Protein AF-A0A7L0ST96-F1 (afdb_monomer)

Foldseek 3Di:
DPDDDVVQPLFFDQCLKDDQWDQVVDPQWDWDWDDPPFKIKIWTGQIARPVCRPLGGWIWMWMQGPQGKIKIWGADDSDQLVPGDPPVHHIFHWGWDKDWDWDDDPVDPPDIDIDIDTDDTDGDDSRPDDHGDMDMDDDQDDLVVDQAQPCSQPPPRPDGGDADPVVSD

Structure (mmCIF, N/CA/C/O backbone):
data_AF-A0A7L0ST96-F1
#
_entry.id   AF-A0A7L0ST96-F1
#
loop_
_atom_site.group_PDB
_atom_site.id
_atom_site.type_symbol
_atom_site.label_atom_id
_atom_site.label_alt_id
_atom_site.label_comp_id
_atom_site.label_asym_id
_atom_site.label_entity_id
_atom_site.label_seq_id
_atom_site.pdbx_PDB_ins_code
_atom_site.Cartn_x
_atom_site.Cartn_y
_atom_site.Cartn_z
_atom_site.occupancy
_atom_site.B_iso_or_equiv
_atom_site.auth_seq_id
_atom_site.auth_comp_id
_atom_site.auth_asym_id
_atom_site.auth_atom_id
_atom_site.pdbx_PDB_model_num
ATOM 1 N N . GLY A 1 1 ? -17.188 -11.252 -2.435 1.00 40.69 1 GLY A N 1
ATOM 2 C CA . GLY A 1 1 ? -17.402 -9.914 -3.008 1.00 40.69 1 GLY A CA 1
ATOM 3 C C . GLY A 1 1 ? -17.473 -10.043 -4.508 1.00 40.69 1 GLY A C 1
ATOM 4 O O . GLY A 1 1 ? -16.440 -10.017 -5.156 1.00 40.69 1 GLY A O 1
ATOM 5 N N . GLU A 1 2 ? -18.665 -10.265 -5.051 1.00 43.16 2 GLU A N 1
ATOM 6 C CA . GLU A 1 2 ? -18.880 -10.297 -6.499 1.00 43.16 2 GLU A CA 1
ATOM 7 C C . GLU A 1 2 ? -19.220 -8.888 -6.971 1.00 43.16 2 GLU A C 1
ATOM 9 O O . GLU A 1 2 ? -20.286 -8.375 -6.649 1.00 43.16 2 GLU A O 1
ATOM 14 N N . VAL A 1 3 ? -18.269 -8.264 -7.667 1.00 43.84 3 VAL A N 1
ATOM 15 C CA . VAL A 1 3 ? -18.403 -7.340 -8.812 1.00 43.84 3 VAL A CA 1
ATOM 16 C C . VAL A 1 3 ? -17.123 -6.500 -8.837 1.00 43.84 3 VAL A C 1
ATOM 18 O O . VAL A 1 3 ? -17.015 -5.458 -8.193 1.00 43.84 3 VAL A O 1
ATOM 21 N N . VAL A 1 4 ? -16.132 -6.961 -9.602 1.00 51.91 4 VAL A N 1
ATOM 22 C CA . VAL A 1 4 ? -14.915 -6.196 -9.897 1.00 51.91 4 VAL A CA 1
ATOM 23 C C . VAL A 1 4 ? -15.238 -5.271 -11.069 1.00 51.91 4 VAL A C 1
ATOM 25 O O . VAL A 1 4 ? -15.233 -5.686 -12.224 1.00 51.91 4 VAL A O 1
ATOM 28 N N . HIS A 1 5 ? -15.602 -4.020 -10.788 1.00 57.62 5 HIS A N 1
ATOM 29 C CA . HIS A 1 5 ? -15.757 -3.011 -11.836 1.00 57.62 5 HIS A CA 1
ATOM 30 C C . HIS A 1 5 ? -14.441 -2.248 -12.001 1.00 57.62 5 HIS A C 1
ATOM 32 O O . HIS A 1 5 ? -13.919 -1.715 -11.026 1.00 57.62 5 HIS A O 1
ATOM 38 N N . ARG A 1 6 ? -13.940 -2.132 -13.236 1.00 54.50 6 ARG A N 1
ATOM 39 C CA . ARG A 1 6 ? -12.636 -1.517 -13.557 1.00 54.50 6 ARG A CA 1
ATOM 40 C C . ARG A 1 6 ? -12.474 -0.085 -13.026 1.00 54.50 6 ARG A C 1
ATOM 42 O O . ARG A 1 6 ? -11.377 0.319 -12.662 1.00 54.50 6 ARG A O 1
ATOM 49 N N . MET A 1 7 ? -13.570 0.678 -12.950 1.00 56.66 7 MET A N 1
ATOM 50 C CA . MET A 1 7 ? -13.545 2.018 -12.340 1.00 56.66 7 MET A CA 1
ATOM 51 C C . MET A 1 7 ? -13.508 1.985 -10.809 1.00 56.66 7 MET A C 1
ATOM 53 O O . MET A 1 7 ? -12.926 2.882 -10.218 1.00 56.66 7 MET A O 1
ATOM 57 N N . LEU A 1 8 ? -14.089 0.965 -10.164 1.00 55.88 8 LEU A N 1
ATOM 58 C CA . LEU A 1 8 ? -14.075 0.861 -8.703 1.00 55.88 8 LEU A CA 1
ATOM 59 C C . LEU A 1 8 ? -12.680 0.484 -8.200 1.00 55.88 8 LEU A C 1
ATOM 61 O O . LEU A 1 8 ? -12.202 1.077 -7.246 1.00 55.88 8 LEU A O 1
ATOM 65 N N . THR A 1 9 ? -11.983 -0.418 -8.893 1.00 62.12 9 THR A N 1
ATOM 66 C CA . THR A 1 9 ? -10.584 -0.768 -8.583 1.00 62.12 9 THR A CA 1
ATOM 67 C C . THR A 1 9 ? -9.609 0.393 -8.805 1.00 62.12 9 THR A C 1
ATOM 69 O O . THR A 1 9 ? -8.508 0.384 -8.266 1.00 62.12 9 THR A O 1
ATOM 72 N N . ALA A 1 10 ? -10.001 1.412 -9.581 1.00 67.31 10 ALA A N 1
ATOM 73 C CA . ALA A 1 10 ? -9.224 2.642 -9.747 1.00 67.31 10 ALA A CA 1
ATOM 74 C C . ALA A 1 10 ? -9.423 3.646 -8.590 1.00 67.31 10 ALA A C 1
ATOM 76 O O . ALA A 1 10 ? -8.605 4.561 -8.427 1.00 67.31 10 ALA A O 1
ATOM 77 N N . THR A 1 11 ? -10.491 3.488 -7.798 1.00 77.69 11 THR A N 1
ATOM 78 C CA . THR A 1 11 ? -10.884 4.384 -6.693 1.00 77.69 11 THR A CA 1
ATOM 79 C C . THR A 1 11 ? -10.832 3.729 -5.312 1.00 77.69 11 THR A C 1
ATOM 81 O O . THR A 1 11 ? -10.729 4.440 -4.325 1.00 77.69 11 THR A O 1
ATOM 84 N N . GLN A 1 12 ? -10.886 2.401 -5.220 1.00 88.38 12 GLN A N 1
ATOM 85 C CA . GLN A 1 12 ? -10.752 1.632 -3.984 1.00 88.38 12 GLN A CA 1
ATOM 86 C C . GLN A 1 12 ? -9.542 0.706 -4.118 1.00 88.38 12 GLN A C 1
ATOM 88 O O . GLN A 1 12 ? -9.547 -0.200 -4.955 1.00 88.38 12 GLN A O 1
ATOM 93 N N . TYR A 1 13 ? -8.488 0.962 -3.344 1.00 91.75 13 TYR A N 1
ATOM 94 C CA . TYR A 1 13 ? -7.225 0.239 -3.477 1.00 91.75 13 TYR A CA 1
ATOM 95 C C . TYR A 1 13 ? -6.354 0.295 -2.219 1.00 91.75 13 TYR A C 1
ATOM 97 O O . TYR A 1 13 ? -6.350 1.269 -1.468 1.00 91.75 13 TYR A O 1
ATOM 105 N N . ILE A 1 14 ? -5.527 -0.742 -2.077 1.00 95.44 14 ILE A N 1
ATOM 106 C CA . ILE A 1 14 ? -4.281 -0.734 -1.310 1.00 95.44 14 ILE A CA 1
ATOM 107 C C . ILE A 1 14 ? -3.170 -0.900 -2.346 1.00 95.44 14 ILE A C 1
ATOM 109 O O . ILE A 1 14 ? -3.010 -1.979 -2.913 1.00 95.44 14 ILE A O 1
ATOM 113 N N . ALA A 1 15 ? -2.464 0.182 -2.663 1.00 95.81 15 ALA A N 1
ATOM 114 C CA . ALA A 1 15 ? -1.550 0.238 -3.796 1.00 95.81 15 ALA A CA 1
ATOM 115 C C . ALA A 1 15 ? -0.123 0.555 -3.328 1.00 95.81 15 ALA A C 1
ATOM 117 O O . ALA A 1 15 ? 0.198 1.736 -3.166 1.00 95.81 15 ALA A O 1
ATOM 118 N N . PRO A 1 16 ? 0.750 -0.459 -3.154 1.00 97.31 16 PRO A N 1
ATOM 119 C CA . PRO A 1 16 ? 2.177 -0.212 -2.948 1.00 97.31 16 PRO A CA 1
ATOM 120 C C . PRO A 1 16 ? 2.790 0.487 -4.164 1.00 97.31 16 PRO A C 1
ATOM 122 O O . PRO A 1 16 ? 3.577 1.405 -4.014 1.00 97.31 16 PRO A O 1
ATOM 125 N N . LEU A 1 17 ? 2.389 0.113 -5.378 1.00 97.56 17 LEU A N 1
ATOM 126 C CA . LEU A 1 17 ? 2.682 0.864 -6.592 1.00 97.56 17 LEU A CA 1
ATOM 127 C C . LEU A 1 17 ? 1.670 0.470 -7.669 1.00 97.56 17 LEU A C 1
ATOM 129 O O . LEU A 1 17 ? 1.718 -0.628 -8.216 1.00 97.56 17 LEU A O 1
ATOM 133 N N . MET A 1 18 ? 0.721 1.355 -7.954 1.00 95.88 18 MET A N 1
ATOM 134 C CA . MET A 1 18 ? -0.220 1.200 -9.059 1.00 95.88 18 MET A CA 1
ATOM 135 C C . MET A 1 18 ? 0.359 1.897 -10.284 1.00 95.88 18 MET A C 1
ATOM 137 O O . MET A 1 18 ? 0.633 3.090 -10.231 1.00 95.88 18 MET A O 1
ATOM 141 N N . ALA A 1 19 ? 0.519 1.151 -11.370 1.00 95.19 19 ALA A N 1
ATOM 142 C CA . ALA A 1 19 ? 0.877 1.623 -12.704 1.00 95.19 19 ALA A CA 1
ATOM 143 C C . ALA A 1 19 ? 0.363 0.593 -13.728 1.00 95.19 19 ALA A C 1
ATOM 145 O O . ALA A 1 19 ? -0.275 -0.393 -13.348 1.00 95.19 19 ALA A O 1
ATOM 146 N N . ASN A 1 20 ? 0.649 0.783 -15.014 1.00 93.94 20 ASN A N 1
ATOM 147 C CA . ASN A 1 20 ? 0.329 -0.171 -16.084 1.00 93.94 20 ASN A CA 1
ATOM 148 C C . ASN A 1 20 ? 1.261 -1.401 -16.087 1.00 93.94 20 ASN A C 1
ATOM 150 O O . ASN A 1 20 ? 1.831 -1.750 -17.119 1.00 93.94 20 ASN A O 1
ATOM 154 N N . PHE A 1 21 ? 1.449 -2.053 -14.939 1.00 95.19 21 PHE A N 1
ATOM 155 C CA . PHE A 1 21 ? 2.195 -3.306 -14.881 1.00 95.19 21 PHE A CA 1
ATOM 156 C C . PHE A 1 21 ? 1.426 -4.430 -15.568 1.00 95.19 21 PHE A C 1
ATOM 158 O O . PHE A 1 21 ? 0.235 -4.615 -15.318 1.00 95.19 21 PHE A O 1
ATOM 165 N N . ASP A 1 22 ? 2.132 -5.217 -16.372 1.00 93.00 22 ASP A N 1
ATOM 166 C CA . ASP A 1 22 ? 1.581 -6.385 -17.046 1.00 93.00 22 ASP A CA 1
ATOM 167 C C . ASP A 1 22 ? 2.468 -7.609 -16.764 1.00 93.00 22 ASP A C 1
ATOM 169 O O . ASP A 1 22 ? 3.522 -7.777 -17.372 1.00 93.00 22 ASP A O 1
ATOM 173 N N . PRO A 1 23 ? 2.080 -8.496 -15.832 1.00 92.06 23 PRO A N 1
ATOM 174 C CA . PRO A 1 23 ? 2.845 -9.709 -15.558 1.00 92.06 23 PRO A CA 1
ATOM 175 C C . PRO A 1 23 ? 2.909 -10.685 -16.744 1.00 92.06 23 PRO A C 1
ATOM 177 O O . PRO A 1 23 ? 3.686 -11.630 -16.698 1.00 92.06 23 PRO A O 1
ATOM 180 N N . SER A 1 24 ? 2.099 -10.507 -17.795 1.00 93.06 24 SER A N 1
ATOM 181 C CA . SER A 1 24 ? 2.1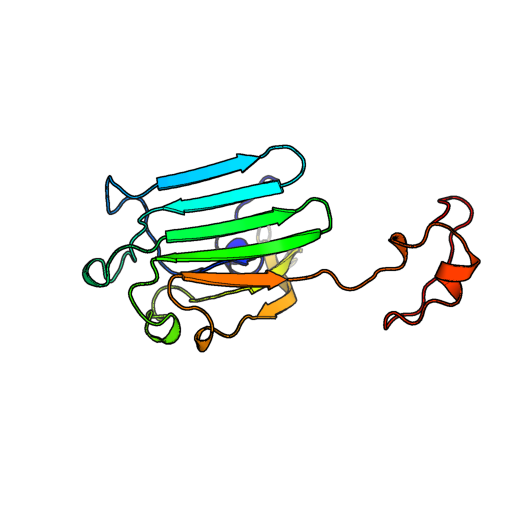03 -11.405 -18.954 1.00 93.06 24 SER A CA 1
ATOM 182 C C . SER A 1 24 ? 3.240 -11.124 -19.942 1.00 93.06 24 SER A C 1
ATOM 184 O O . SER A 1 24 ? 3.585 -12.007 -20.731 1.00 93.06 24 SER A O 1
ATOM 186 N N . VAL A 1 25 ? 3.867 -9.939 -19.884 1.00 90.38 25 VAL A N 1
ATOM 187 C CA . VAL A 1 25 ? 4.923 -9.556 -20.840 1.00 90.38 25 VAL A CA 1
ATOM 188 C C . VAL A 1 25 ? 6.271 -10.238 -20.585 1.00 90.38 25 VAL A C 1
ATOM 190 O O . VAL A 1 25 ? 7.117 -10.263 -21.476 1.00 90.38 25 VAL A O 1
ATOM 193 N N . SER A 1 26 ? 6.486 -10.824 -19.404 1.00 91.75 26 SER A N 1
ATOM 194 C CA . SER A 1 26 ? 7.704 -11.572 -19.075 1.00 91.75 26 SER A CA 1
ATOM 195 C C . SER A 1 26 ? 7.368 -12.863 -18.338 1.00 91.75 26 SER A C 1
ATOM 197 O O . SER A 1 26 ? 6.615 -12.870 -17.372 1.00 91.75 26 SER A O 1
ATOM 199 N N . ARG A 1 27 ? 7.990 -13.975 -18.750 1.00 91.75 27 ARG A N 1
ATOM 200 C CA . ARG A 1 27 ? 7.827 -15.279 -18.076 1.00 91.75 27 ARG A CA 1
ATOM 201 C C . ARG A 1 27 ? 8.420 -15.309 -16.666 1.00 91.75 27 ARG A C 1
ATOM 203 O O . ARG A 1 27 ? 8.095 -16.210 -15.900 1.00 91.75 27 ARG A O 1
ATOM 210 N N . ASN A 1 28 ? 9.290 -14.354 -16.347 1.00 94.06 28 ASN A N 1
ATOM 211 C CA . ASN A 1 28 ? 9.898 -14.231 -15.025 1.00 94.06 28 ASN A CA 1
ATOM 212 C C . ASN A 1 28 ? 9.021 -13.416 -14.066 1.00 94.06 28 ASN A C 1
ATOM 214 O O . ASN A 1 28 ? 9.249 -13.459 -12.859 1.00 94.06 28 ASN A O 1
ATOM 218 N N . SER A 1 29 ? 8.018 -12.697 -14.582 1.00 97.12 29 SER A N 1
ATOM 219 C CA . SER A 1 29 ? 7.081 -11.945 -13.760 1.00 97.12 29 SER A CA 1
ATOM 220 C C . SER A 1 29 ? 6.157 -12.892 -13.003 1.00 97.12 29 SER A C 1
ATOM 222 O O . SER A 1 29 ? 5.504 -13.755 -13.589 1.00 97.12 29 SER A O 1
ATOM 224 N N . THR A 1 30 ? 6.052 -12.713 -11.689 1.00 97.12 30 THR A N 1
ATOM 225 C CA . THR A 1 30 ? 5.098 -13.467 -10.871 1.00 97.12 30 THR A CA 1
ATOM 226 C C . THR A 1 30 ? 4.399 -12.562 -9.869 1.00 97.12 30 THR A C 1
ATOM 228 O O . THR A 1 30 ? 4.980 -11.609 -9.360 1.00 97.12 30 THR A O 1
ATOM 231 N N . VAL A 1 31 ? 3.140 -12.871 -9.564 1.00 97.06 31 VAL A N 1
ATOM 232 C CA . VAL A 1 31 ? 2.417 -12.275 -8.435 1.00 97.06 31 VAL A CA 1
ATOM 233 C C . VAL A 1 31 ? 2.096 -13.402 -7.473 1.00 97.06 31 VAL A C 1
ATOM 235 O O . VAL A 1 31 ? 1.481 -14.395 -7.862 1.00 97.06 31 VAL A O 1
ATOM 238 N N . ARG A 1 32 ? 2.567 -13.287 -6.234 1.00 96.81 32 ARG A N 1
ATOM 239 C CA . ARG A 1 32 ? 2.416 -14.328 -5.211 1.00 96.81 32 ARG A CA 1
ATOM 240 C C . ARG A 1 32 ? 1.870 -13.705 -3.943 1.00 96.81 32 ARG A C 1
ATOM 242 O O . ARG A 1 32 ? 2.131 -12.537 -3.665 1.00 96.81 32 ARG A O 1
ATOM 249 N N . TYR A 1 33 ? 1.141 -14.494 -3.169 1.00 97.69 33 TYR A N 1
ATOM 250 C CA . TYR A 1 33 ? 0.698 -14.090 -1.847 1.00 97.69 33 TYR A CA 1
ATOM 251 C C . TYR A 1 33 ? 1.030 -15.168 -0.822 1.00 97.69 33 TYR A C 1
ATOM 253 O O . TYR A 1 33 ? 1.175 -16.345 -1.158 1.00 97.69 33 TYR A O 1
ATOM 261 N N . PHE A 1 34 ? 1.158 -14.746 0.426 1.00 97.75 34 PHE A N 1
ATOM 262 C CA . PHE A 1 34 ? 1.362 -15.613 1.571 1.00 97.75 34 PHE A CA 1
ATOM 263 C C . PHE A 1 34 ? 0.575 -15.063 2.755 1.00 97.75 34 PHE A C 1
ATOM 265 O O . PHE A 1 34 ? 0.604 -13.862 3.011 1.00 97.75 34 PHE A O 1
ATOM 272 N N . ASP A 1 35 ? -0.119 -15.943 3.465 1.00 97.75 35 ASP A N 1
ATOM 273 C CA . ASP A 1 35 ? -0.878 -15.613 4.666 1.00 97.75 35 ASP A CA 1
ATOM 274 C C . ASP A 1 35 ? -0.517 -16.619 5.761 1.00 97.75 35 ASP A C 1
ATOM 276 O O . ASP A 1 35 ? -0.557 -17.831 5.538 1.00 97.75 35 ASP A O 1
ATOM 280 N N . ASN A 1 36 ? -0.136 -16.113 6.931 1.00 96.56 36 ASN A N 1
ATOM 281 C CA . ASN A 1 36 ? 0.168 -16.914 8.118 1.00 96.56 36 ASN A CA 1
ATOM 282 C C . ASN A 1 36 ? -0.768 -16.612 9.304 1.00 96.56 36 ASN A C 1
ATOM 284 O O . ASN A 1 36 ? -0.477 -17.015 10.430 1.00 96.56 36 ASN A O 1
ATOM 288 N N . GLY A 1 37 ? -1.859 -15.875 9.076 1.00 96.25 37 GLY A N 1
ATOM 289 C CA . GLY A 1 37 ? -2.829 -15.458 10.089 1.00 96.25 37 GLY A CA 1
ATOM 290 C C . GLY A 1 37 ? -2.426 -14.223 10.904 1.00 96.25 37 GLY A C 1
ATOM 291 O O . GLY A 1 37 ? -3.289 -13.606 11.529 1.00 96.25 37 GLY A O 1
ATOM 292 N N . THR A 1 38 ? -1.150 -13.823 10.899 1.00 97.62 38 THR A N 1
ATOM 293 C CA . THR A 1 38 ? -0.690 -12.562 11.513 1.00 97.62 38 THR A CA 1
ATOM 294 C C . THR A 1 38 ? -0.344 -11.499 10.479 1.00 97.62 38 THR A C 1
ATOM 296 O O . THR A 1 38 ? -0.442 -10.308 10.775 1.00 97.62 38 THR A O 1
ATOM 299 N N . ALA A 1 39 ? 0.015 -11.914 9.266 1.00 97.81 39 ALA A N 1
ATOM 300 C CA . ALA A 1 39 ? 0.289 -11.043 8.143 1.00 97.81 39 ALA A CA 1
ATOM 301 C C . ALA A 1 39 ? -0.165 -11.675 6.821 1.00 97.81 39 ALA A C 1
ATOM 303 O O . ALA A 1 39 ? 0.160 -12.826 6.526 1.00 97.81 39 ALA A O 1
ATOM 304 N N . LEU A 1 40 ? -0.836 -10.870 5.998 1.00 98.38 40 LEU A N 1
ATOM 305 C CA . LEU A 1 40 ? -1.069 -11.149 4.585 1.00 98.38 40 LEU A CA 1
ATOM 306 C C . LEU A 1 40 ? -0.049 -10.364 3.761 1.00 98.38 40 LEU A C 1
ATOM 308 O O . LEU A 1 40 ? -0.042 -9.136 3.792 1.00 98.38 40 LEU A O 1
ATOM 312 N N . VAL A 1 41 ? 0.785 -11.064 3.000 1.00 98.31 41 VAL A N 1
ATOM 313 C CA . VAL A 1 41 ? 1.796 -10.484 2.111 1.00 98.31 41 VAL A CA 1
ATOM 314 C C . VAL A 1 41 ? 1.406 -10.757 0.668 1.00 98.31 41 VAL A C 1
ATOM 316 O O . VAL A 1 41 ? 1.111 -11.895 0.314 1.00 98.31 41 VAL A O 1
ATOM 319 N N . VAL A 1 42 ? 1.451 -9.735 -0.181 1.00 98.50 42 VAL A N 1
ATOM 320 C CA . VAL A 1 42 ? 1.333 -9.853 -1.639 1.00 98.50 42 VAL A CA 1
ATOM 321 C C . VAL A 1 42 ? 2.578 -9.241 -2.266 1.00 98.50 42 VAL A C 1
ATOM 323 O O . VAL A 1 42 ? 2.890 -8.083 -1.999 1.00 98.50 42 VAL A O 1
ATOM 326 N N . GLN A 1 43 ? 3.284 -10.007 -3.096 1.00 98.44 43 GLN A N 1
ATOM 327 C CA . GLN A 1 43 ? 4.490 -9.574 -3.798 1.00 98.44 43 GLN A CA 1
ATOM 328 C C . GLN A 1 43 ? 4.273 -9.616 -5.309 1.00 98.44 43 GLN A C 1
ATOM 330 O O . GLN A 1 43 ? 3.856 -10.636 -5.864 1.00 98.44 43 GLN A O 1
ATOM 335 N N . TRP A 1 44 ? 4.629 -8.515 -5.963 1.00 98.44 44 TRP A N 1
ATOM 336 C CA . TRP A 1 44 ? 4.842 -8.426 -7.400 1.00 98.44 44 TRP A CA 1
ATOM 337 C C . TRP A 1 44 ? 6.339 -8.581 -7.629 1.00 98.44 44 TRP A C 1
ATOM 339 O O . TRP A 1 44 ? 7.129 -7.771 -7.150 1.00 98.44 44 TRP A O 1
ATOM 349 N N . ASP A 1 45 ? 6.725 -9.660 -8.293 1.00 98.06 45 ASP A N 1
ATOM 350 C CA . ASP A 1 45 ? 8.110 -10.069 -8.490 1.00 98.06 45 ASP A CA 1
ATOM 351 C C . ASP A 1 45 ? 8.463 -9.972 -9.969 1.00 98.06 45 ASP A C 1
ATOM 353 O O . ASP A 1 45 ? 7.797 -10.589 -10.803 1.00 98.06 45 ASP A O 1
ATOM 357 N N . HIS A 1 46 ? 9.487 -9.181 -10.280 1.00 97.44 46 HIS A N 1
ATOM 358 C CA . HIS A 1 46 ? 9.965 -8.917 -11.635 1.00 97.44 46 HIS A CA 1
ATOM 359 C C . HIS A 1 46 ? 8.863 -8.506 -12.632 1.00 97.44 46 HIS A C 1
ATOM 361 O O . HIS A 1 46 ? 8.854 -8.970 -13.773 1.00 97.44 46 HIS A O 1
ATOM 367 N N . VAL A 1 47 ? 7.900 -7.670 -12.227 1.00 97.56 47 VAL A N 1
ATOM 368 C CA . VAL A 1 47 ? 6.834 -7.181 -13.125 1.00 97.56 47 VAL A CA 1
ATOM 369 C C . VAL A 1 47 ? 7.328 -6.021 -13.988 1.00 97.56 47 VAL A C 1
ATOM 371 O O . VAL A 1 47 ? 8.131 -5.209 -13.540 1.00 97.56 47 VAL A O 1
ATOM 374 N N . HIS A 1 48 ? 6.842 -5.917 -15.224 1.00 96.44 48 HIS A N 1
ATOM 375 C CA . HIS A 1 48 ? 7.243 -4.866 -16.165 1.00 96.44 48 HIS A CA 1
ATOM 376 C C . HIS A 1 48 ? 6.075 -3.940 -16.502 1.00 96.44 48 HIS A C 1
ATOM 378 O O . HIS A 1 48 ? 4.913 -4.349 -16.468 1.00 96.44 48 HIS A O 1
ATOM 384 N N . LEU A 1 49 ? 6.387 -2.690 -16.845 1.00 94.94 49 LEU A N 1
ATOM 385 C CA . LEU A 1 49 ? 5.414 -1.743 -17.389 1.00 94.94 49 LEU A CA 1
ATOM 386 C C . LEU A 1 49 ? 5.075 -2.142 -18.830 1.00 94.94 49 LEU A C 1
ATOM 388 O O . LEU A 1 49 ? 5.981 -2.300 -19.649 1.00 94.94 49 LEU A O 1
ATOM 392 N N . GLN A 1 50 ? 3.784 -2.253 -19.144 1.00 91.25 50 GLN A N 1
ATOM 393 C CA . GLN A 1 50 ? 3.287 -2.663 -20.461 1.00 91.25 50 GLN A CA 1
ATOM 394 C C . GLN A 1 50 ? 3.832 -1.770 -21.586 1.00 91.25 50 GLN A C 1
ATOM 396 O O . GLN A 1 50 ? 4.297 -2.265 -22.609 1.00 91.25 50 GLN A O 1
ATOM 401 N N . ASP A 1 51 ? 3.816 -0.453 -21.371 1.00 86.75 51 ASP A N 1
ATOM 402 C CA . ASP A 1 51 ? 4.199 0.525 -22.396 1.00 86.75 51 ASP A CA 1
ATOM 403 C C . ASP A 1 51 ? 5.719 0.737 -22.492 1.00 86.75 51 ASP A C 1
ATOM 405 O O . ASP A 1 51 ? 6.195 1.358 -23.441 1.00 86.75 51 ASP A O 1
ATOM 409 N N . ASN A 1 52 ? 6.499 0.280 -21.503 1.00 85.94 52 ASN A N 1
ATOM 410 C CA . ASN A 1 52 ? 7.933 0.564 -21.455 1.00 85.94 52 ASN A CA 1
ATOM 411 C C . ASN A 1 52 ? 8.738 -0.549 -20.774 1.00 85.94 52 ASN A C 1
ATOM 413 O O . ASN A 1 52 ? 9.306 -0.382 -19.693 1.00 85.94 52 ASN A O 1
ATOM 417 N N . TYR A 1 53 ? 8.804 -1.692 -21.456 1.00 87.81 53 TYR A N 1
ATOM 418 C CA . TYR A 1 53 ? 9.532 -2.881 -21.009 1.00 87.81 53 TYR A CA 1
ATOM 419 C C . TYR A 1 53 ? 11.017 -2.611 -20.695 1.00 87.81 53 TYR A C 1
ATOM 421 O O . TYR A 1 53 ? 11.576 -3.187 -19.761 1.00 87.81 53 TYR A O 1
ATOM 429 N N . ASN A 1 54 ? 11.647 -1.699 -21.446 1.00 90.12 54 ASN A N 1
ATOM 430 C CA . ASN A 1 54 ? 13.081 -1.401 -21.369 1.00 90.12 54 ASN A CA 1
ATOM 431 C C . ASN A 1 54 ? 13.504 -0.666 -20.089 1.00 90.12 54 ASN A C 1
ATOM 433 O O . ASN A 1 54 ? 14.699 -0.579 -19.819 1.00 90.12 54 ASN A O 1
ATOM 437 N N . LEU A 1 55 ? 12.558 -0.147 -19.297 1.00 91.56 55 LEU A N 1
ATOM 438 C CA . LEU A 1 55 ? 12.869 0.490 -18.012 1.00 91.56 55 LEU A CA 1
ATOM 439 C C . LEU A 1 55 ? 13.336 -0.505 -16.945 1.00 91.56 55 LEU A C 1
ATOM 441 O O . LEU A 1 55 ? 13.813 -0.077 -15.900 1.00 91.56 55 LEU A O 1
ATOM 445 N N . GLY A 1 56 ? 13.217 -1.807 -17.204 1.00 93.44 56 GLY A N 1
ATOM 446 C CA . GLY A 1 56 ? 13.582 -2.865 -16.271 1.00 93.44 56 GLY A CA 1
ATOM 447 C C . GLY A 1 56 ? 12.385 -3.428 -15.509 1.00 93.44 56 GLY A C 1
ATOM 448 O O . GLY A 1 56 ? 11.233 -3.035 -15.716 1.00 93.44 56 GLY A O 1
ATOM 449 N N . SER A 1 57 ? 12.681 -4.403 -14.656 1.00 96.50 57 SER A N 1
ATOM 450 C CA . SER A 1 57 ? 11.723 -5.077 -13.786 1.00 96.50 57 SER A CA 1
ATOM 451 C C . SER A 1 57 ? 11.496 -4.311 -12.489 1.00 96.50 57 SER A C 1
ATOM 453 O O . SER A 1 57 ? 12.397 -3.678 -11.950 1.00 96.50 57 SER A O 1
ATOM 455 N N . PHE A 1 58 ? 10.285 -4.412 -11.955 1.00 98.19 58 PHE A N 1
ATOM 456 C CA . PHE A 1 58 ? 9.904 -3.866 -10.663 1.00 98.19 58 PHE A CA 1
ATOM 457 C C . PHE A 1 58 ? 9.589 -5.018 -9.714 1.00 98.19 58 PHE A C 1
ATOM 459 O O . PHE A 1 58 ? 8.879 -5.959 -10.078 1.00 98.19 58 PHE A O 1
ATOM 466 N N . THR A 1 59 ? 10.084 -4.915 -8.484 1.00 98.50 59 THR A N 1
ATOM 467 C CA . THR A 1 59 ? 9.800 -5.877 -7.420 1.00 98.50 59 THR A CA 1
ATOM 468 C C . THR A 1 59 ? 9.410 -5.136 -6.151 1.00 98.50 59 THR A C 1
ATOM 470 O O . THR A 1 59 ? 10.214 -4.408 -5.560 1.00 98.50 59 THR A O 1
ATOM 473 N N . PHE A 1 60 ? 8.168 -5.322 -5.717 1.00 98.62 60 PHE A N 1
ATOM 474 C CA . PHE A 1 60 ? 7.600 -4.653 -4.551 1.00 98.62 60 PHE A CA 1
ATOM 475 C C . PHE A 1 60 ? 6.515 -5.508 -3.897 1.00 98.62 60 PHE A C 1
ATOM 477 O O . PHE A 1 60 ? 6.002 -6.462 -4.483 1.00 98.62 60 PHE A O 1
ATOM 484 N N . GLN A 1 61 ? 6.158 -5.166 -2.665 1.00 98.31 61 GLN A N 1
ATOM 485 C CA . GLN A 1 61 ? 5.184 -5.906 -1.875 1.00 98.31 61 GLN A CA 1
ATOM 486 C C . GLN A 1 61 ? 4.260 -4.984 -1.085 1.00 98.31 61 GLN A C 1
ATOM 488 O O . GLN A 1 61 ? 4.632 -3.862 -0.736 1.00 98.31 61 GLN A O 1
ATOM 493 N N . ALA A 1 62 ? 3.083 -5.503 -0.755 1.00 98.50 62 ALA A N 1
ATOM 494 C CA . ALA A 1 62 ? 2.217 -4.980 0.289 1.00 98.50 62 ALA A CA 1
ATOM 495 C C . ALA A 1 62 ? 2.015 -6.045 1.367 1.00 98.50 62 ALA A C 1
ATOM 497 O O . ALA A 1 62 ? 1.691 -7.190 1.058 1.00 98.50 62 ALA A O 1
ATOM 498 N N . THR A 1 63 ? 2.164 -5.641 2.622 1.00 98.56 63 THR A N 1
ATOM 499 C CA . THR A 1 63 ? 1.935 -6.477 3.797 1.00 98.56 63 THR A CA 1
ATOM 500 C C . THR A 1 63 ? 0.866 -5.836 4.665 1.00 98.56 63 THR A C 1
ATOM 502 O O . THR A 1 63 ? 1.012 -4.682 5.065 1.00 98.56 63 THR A O 1
ATOM 505 N N . LEU A 1 64 ? -0.191 -6.582 4.969 1.00 98.31 64 LEU A N 1
ATOM 506 C CA . LEU A 1 64 ? -1.230 -6.207 5.924 1.00 98.31 64 LEU A CA 1
ATOM 507 C C . LEU A 1 64 ? -1.006 -6.998 7.205 1.00 98.31 64 LEU A C 1
ATOM 509 O O . LEU A 1 64 ? -1.024 -8.227 7.168 1.00 98.31 64 LEU A O 1
ATOM 513 N N . LEU A 1 65 ? -0.788 -6.308 8.319 1.00 98.19 65 LEU A N 1
ATOM 514 C CA . LEU A 1 65 ? -0.611 -6.932 9.625 1.00 98.19 65 LEU A CA 1
ATOM 515 C C . LEU A 1 65 ? -1.933 -6.966 10.393 1.00 98.19 65 LEU A C 1
ATOM 517 O O . LEU A 1 65 ? -2.791 -6.094 10.246 1.00 98.19 65 LEU A O 1
ATOM 521 N N . ASN A 1 66 ? -2.088 -7.973 11.248 1.00 96.12 66 ASN A N 1
ATOM 522 C CA . ASN A 1 66 ? -3.278 -8.157 12.078 1.00 96.12 66 ASN A CA 1
ATOM 523 C C . ASN A 1 66 ? -3.496 -7.042 13.121 1.00 96.12 66 ASN A C 1
ATOM 525 O O . ASN A 1 66 ? -4.608 -6.882 13.618 1.00 96.12 66 ASN A O 1
ATOM 529 N N . ASP A 1 67 ? -2.459 -6.262 13.431 1.00 94.25 67 ASP A N 1
ATOM 530 C CA . ASP A 1 67 ? -2.521 -5.074 14.285 1.00 94.25 67 ASP A CA 1
ATOM 531 C C . ASP A 1 67 ? -2.981 -3.807 13.534 1.00 94.25 67 ASP A C 1
ATOM 533 O O . ASP A 1 67 ? -3.082 -2.732 14.125 1.00 94.25 67 ASP A O 1
ATOM 537 N N . GLY A 1 68 ? -3.291 -3.931 12.239 1.00 94.56 68 GLY A N 1
ATOM 538 C CA . GLY A 1 68 ? -3.771 -2.849 11.383 1.00 94.56 68 GLY A CA 1
ATOM 539 C C . GLY A 1 68 ? -2.666 -2.060 10.681 1.00 94.56 68 GLY A C 1
ATOM 540 O O . GLY A 1 68 ? -2.982 -1.138 9.926 1.00 94.56 68 GLY A O 1
ATOM 541 N N . ARG A 1 69 ? -1.385 -2.395 10.888 1.00 97.25 69 ARG A N 1
ATOM 542 C CA . ARG A 1 69 ? -0.291 -1.792 10.118 1.00 97.25 69 ARG A CA 1
ATOM 543 C C . ARG A 1 69 ? -0.298 -2.266 8.671 1.00 97.25 69 ARG A C 1
ATOM 545 O O . ARG A 1 69 ? -0.634 -3.410 8.362 1.00 97.25 69 ARG A O 1
ATOM 552 N N . ILE A 1 70 ? 0.131 -1.374 7.784 1.00 98.38 70 ILE A N 1
ATOM 553 C CA . ILE A 1 70 ? 0.315 -1.664 6.363 1.00 98.38 70 ILE A CA 1
ATOM 554 C C . ILE A 1 70 ? 1.745 -1.300 5.986 1.00 98.38 70 ILE A C 1
ATOM 556 O O . ILE A 1 70 ? 2.174 -0.168 6.201 1.00 98.38 70 ILE A O 1
ATOM 560 N N . ILE A 1 71 ? 2.479 -2.246 5.407 1.00 98.38 71 ILE A N 1
ATOM 561 C CA . ILE A 1 71 ? 3.862 -2.041 4.970 1.00 98.38 71 ILE A CA 1
ATOM 562 C C . ILE A 1 71 ? 3.930 -2.195 3.458 1.00 98.38 71 ILE A C 1
ATOM 564 O O . ILE A 1 71 ? 3.550 -3.229 2.914 1.00 98.38 71 ILE A O 1
ATOM 568 N N . PHE A 1 72 ? 4.458 -1.184 2.781 1.00 98.62 72 PHE A N 1
ATOM 569 C CA . PHE A 1 72 ? 4.846 -1.271 1.380 1.00 98.62 72 PHE A CA 1
ATOM 570 C C . PHE A 1 72 ? 6.360 -1.418 1.297 1.00 98.62 72 PHE A C 1
ATOM 572 O O . PHE A 1 72 ? 7.084 -0.560 1.794 1.00 98.62 72 PHE A O 1
ATOM 579 N N . GLY A 1 73 ? 6.837 -2.511 0.708 1.00 98.38 73 GLY A N 1
ATOM 580 C CA . GLY A 1 73 ? 8.266 -2.779 0.535 1.00 98.38 73 GLY A CA 1
ATOM 581 C C . GLY A 1 73 ? 8.672 -2.675 -0.928 1.00 98.38 73 GLY A C 1
ATOM 582 O O . GLY A 1 73 ? 7.980 -3.204 -1.792 1.00 98.38 73 GLY A O 1
ATOM 583 N N . TYR A 1 74 ? 9.807 -2.041 -1.200 1.00 98.56 74 TYR A N 1
ATOM 584 C CA . TYR A 1 74 ? 10.326 -1.793 -2.541 1.00 98.56 74 TYR A CA 1
ATOM 585 C C . TYR A 1 74 ? 11.720 -2.400 -2.654 1.00 98.56 74 TYR A C 1
ATOM 587 O O . TYR A 1 74 ? 12.695 -1.861 -2.132 1.00 98.56 74 TYR A O 1
ATOM 595 N N . LYS A 1 75 ? 11.814 -3.555 -3.313 1.00 98.38 75 LYS A N 1
ATOM 596 C CA . LYS A 1 75 ? 13.077 -4.280 -3.483 1.00 98.38 75 LYS A CA 1
ATOM 597 C C . LYS A 1 75 ? 13.813 -3.853 -4.747 1.00 98.38 75 LYS A C 1
ATOM 599 O O . LYS A 1 75 ? 15.034 -3.780 -4.723 1.00 98.38 75 LYS A O 1
ATOM 604 N N . GLU A 1 76 ? 13.074 -3.623 -5.827 1.00 98.25 76 GLU A N 1
ATOM 605 C CA . GLU A 1 76 ? 13.617 -3.251 -7.131 1.00 98.25 76 GLU A CA 1
ATOM 606 C C . GLU A 1 76 ? 12.721 -2.189 -7.767 1.00 98.25 76 GLU A C 1
ATOM 608 O O . GLU A 1 76 ? 11.576 -2.468 -8.122 1.00 98.25 76 GLU A O 1
ATOM 613 N N . ILE A 1 77 ? 13.236 -0.962 -7.865 1.00 97.94 77 ILE A N 1
ATOM 614 C CA . ILE A 1 77 ? 12.580 0.186 -8.503 1.00 97.94 77 ILE A CA 1
ATOM 615 C C . ILE A 1 77 ? 13.611 0.832 -9.442 1.00 97.94 77 ILE A C 1
ATOM 617 O O . ILE A 1 77 ? 14.432 1.628 -8.980 1.00 97.94 77 ILE A O 1
ATOM 621 N N . PRO A 1 78 ? 13.640 0.448 -10.732 1.00 96.81 78 PRO A N 1
ATOM 622 C CA . PRO A 1 78 ? 14.731 0.800 -11.644 1.00 96.81 78 PRO A CA 1
ATOM 623 C C . PRO A 1 78 ? 14.676 2.253 -12.137 1.00 96.81 78 PRO A C 1
ATOM 625 O O . PRO A 1 78 ? 15.678 2.784 -12.610 1.00 96.81 78 PRO A O 1
ATOM 628 N N . VAL A 1 79 ? 13.523 2.916 -12.001 1.00 95.88 79 VAL A N 1
ATOM 629 C CA . VAL A 1 79 ? 13.315 4.324 -12.366 1.00 95.88 79 VAL A CA 1
ATOM 630 C C . VAL A 1 79 ? 12.564 5.048 -11.260 1.00 95.88 79 VAL A C 1
ATOM 632 O O . VAL A 1 79 ? 11.799 4.432 -10.518 1.00 95.88 79 VAL A O 1
ATOM 635 N N . ALA A 1 80 ? 12.723 6.368 -11.168 1.00 96.00 80 ALA A N 1
ATOM 636 C CA . ALA A 1 80 ? 11.929 7.152 -10.229 1.00 96.00 80 ALA A CA 1
ATOM 637 C C . ALA A 1 80 ? 10.433 7.021 -10.560 1.00 96.00 80 ALA A C 1
ATOM 639 O O . ALA A 1 80 ? 10.034 7.176 -11.714 1.00 96.00 80 ALA A O 1
ATOM 640 N N . VAL A 1 81 ? 9.588 6.795 -9.549 1.00 96.00 81 VAL A N 1
ATOM 641 C CA . VAL A 1 81 ? 8.136 6.613 -9.753 1.00 96.00 81 VAL A CA 1
ATOM 642 C C . VAL A 1 81 ? 7.496 7.822 -10.447 1.00 96.00 81 VAL A C 1
ATOM 644 O O . VAL A 1 81 ? 6.572 7.667 -11.239 1.00 96.00 81 VAL A O 1
ATOM 647 N N . THR A 1 82 ? 8.037 9.023 -10.230 1.00 95.38 82 THR A N 1
ATOM 648 C CA . THR A 1 82 ? 7.603 10.262 -10.896 1.00 95.38 82 THR A CA 1
ATOM 649 C C . THR A 1 82 ? 7.858 10.290 -12.407 1.00 95.38 82 THR A C 1
ATOM 651 O O . THR A 1 82 ? 7.292 11.135 -13.092 1.00 95.38 82 THR A O 1
ATOM 654 N N . GLN A 1 83 ? 8.705 9.399 -12.932 1.00 93.94 83 GLN A N 1
ATOM 655 C CA . GLN A 1 83 ? 9.014 9.282 -14.361 1.00 93.94 83 GLN A CA 1
ATOM 656 C C . GLN A 1 83 ? 8.127 8.255 -15.081 1.00 93.94 83 GLN A C 1
ATOM 658 O O . GLN A 1 83 ? 8.195 8.139 -16.304 1.00 93.94 83 GLN A O 1
ATOM 663 N N . ILE A 1 84 ? 7.294 7.506 -14.352 1.00 94.56 84 ILE A N 1
ATOM 664 C CA . ILE A 1 84 ? 6.358 6.553 -14.952 1.00 94.56 84 ILE A CA 1
ATOM 665 C C . ILE A 1 84 ? 5.214 7.336 -15.612 1.00 94.56 84 ILE A C 1
ATOM 667 O O . ILE A 1 84 ? 4.594 8.198 -14.990 1.00 94.56 84 ILE A O 1
ATOM 671 N N . SER A 1 85 ? 4.926 7.036 -16.882 1.00 92.19 85 SER A N 1
ATOM 672 C CA . SER A 1 85 ? 3.861 7.708 -17.637 1.00 92.19 85 SE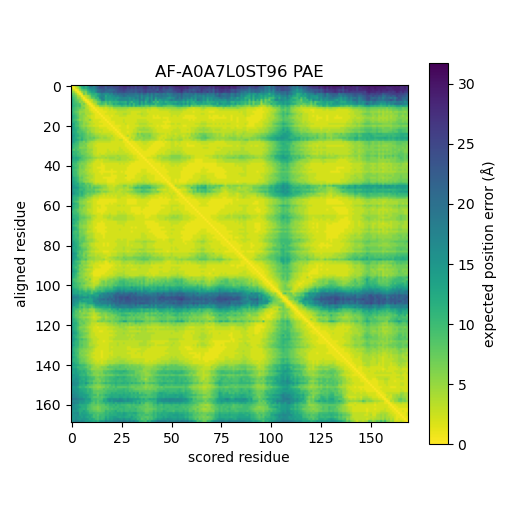R A CA 1
ATOM 673 C C . SER A 1 85 ? 2.487 7.431 -17.029 1.00 92.19 85 SER A C 1
ATOM 675 O O . SER A 1 85 ? 2.088 6.279 -16.878 1.00 92.19 85 SER A O 1
ATOM 677 N N . SER A 1 86 ? 1.736 8.497 -16.753 1.00 90.75 86 SER A N 1
ATOM 678 C CA . SER A 1 86 ? 0.351 8.436 -16.273 1.00 90.75 86 SER A CA 1
ATOM 679 C C . SER A 1 86 ? -0.695 8.592 -17.387 1.00 90.75 86 SER A C 1
ATOM 681 O O . SER A 1 86 ? -1.890 8.678 -17.107 1.00 90.75 86 SER A O 1
ATOM 683 N N . THR A 1 87 ? -0.257 8.636 -18.652 1.00 88.12 87 THR A N 1
ATOM 684 C CA . THR A 1 87 ? -1.105 8.977 -19.810 1.00 88.12 87 THR A CA 1
ATOM 685 C C . THR A 1 87 ? -2.188 7.928 -20.064 1.00 88.12 87 THR A C 1
ATOM 687 O O . THR A 1 87 ? -3.357 8.265 -20.225 1.00 88.12 87 THR A O 1
ATOM 690 N N . ASN A 1 88 ? -1.802 6.649 -20.077 1.00 83.69 88 ASN A N 1
ATOM 691 C CA . ASN A 1 88 ? -2.708 5.534 -20.375 1.00 83.69 88 ASN A CA 1
ATOM 692 C C . ASN A 1 88 ? -3.294 4.895 -19.110 1.00 83.69 88 ASN A C 1
ATOM 694 O O . ASN A 1 88 ? -4.363 4.284 -19.151 1.00 83.69 88 ASN A O 1
ATOM 698 N N . HIS A 1 89 ? -2.590 5.016 -17.984 1.00 89.00 89 HIS A N 1
ATOM 699 C CA . HIS A 1 89 ? -2.984 4.432 -16.711 1.00 89.00 89 HIS A CA 1
ATOM 700 C C . HIS A 1 89 ? -2.518 5.326 -15.560 1.00 89.00 89 HIS A C 1
ATOM 702 O O . HIS A 1 89 ? -1.367 5.760 -15.573 1.00 89.00 89 HIS A O 1
ATOM 708 N N . PRO A 1 90 ? -3.350 5.582 -14.536 1.00 91.81 90 PRO A N 1
ATOM 709 C CA . PRO A 1 90 ? -2.922 6.366 -13.387 1.00 91.81 90 PRO A CA 1
ATOM 710 C C . PRO A 1 90 ? -1.756 5.690 -12.658 1.00 91.81 90 PRO A C 1
ATOM 712 O O . PRO A 1 90 ? -1.752 4.470 -12.469 1.00 91.81 90 PRO A O 1
ATOM 715 N N . VAL A 1 91 ? -0.809 6.507 -12.202 1.00 94.25 91 VAL A N 1
ATOM 716 C CA . VAL A 1 91 ? 0.242 6.083 -11.276 1.00 94.25 91 VAL A CA 1
ATOM 717 C C . VAL A 1 91 ? -0.178 6.511 -9.877 1.00 94.25 91 VAL A C 1
ATOM 719 O O . VAL A 1 91 ? -0.493 7.682 -9.673 1.00 94.25 91 VAL A O 1
ATOM 722 N N . LYS A 1 92 ? -0.255 5.581 -8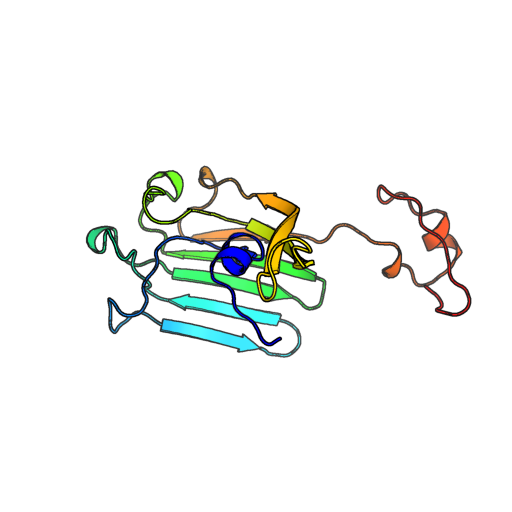.922 1.00 95.06 92 LYS A N 1
ATOM 723 C CA . LYS A 1 92 ? -0.690 5.872 -7.545 1.00 95.06 92 LYS A CA 1
ATOM 724 C C . LYS A 1 92 ? 0.101 5.051 -6.535 1.00 95.06 92 LYS A C 1
ATOM 726 O O . LYS A 1 92 ? 0.437 3.900 -6.793 1.00 95.06 92 LYS A O 1
ATOM 731 N N . VAL A 1 93 ? 0.344 5.636 -5.368 1.00 96.62 93 VAL A N 1
ATOM 732 C CA . VAL A 1 93 ? 0.970 4.971 -4.221 1.00 96.62 93 VAL A CA 1
ATOM 733 C C . VAL A 1 93 ? 0.195 5.384 -2.976 1.00 96.62 93 VAL A C 1
ATOM 735 O O . VAL A 1 93 ? 0.095 6.577 -2.686 1.00 96.62 93 VAL A O 1
ATOM 738 N N . GLY A 1 94 ? -0.379 4.422 -2.257 1.00 96.44 94 GLY A N 1
ATOM 739 C CA . GLY A 1 94 ? -1.164 4.703 -1.056 1.00 96.44 94 GLY A CA 1
ATOM 740 C C . GLY A 1 94 ? -2.436 3.873 -0.920 1.00 96.44 94 GLY A C 1
ATOM 741 O O . GLY A 1 94 ? -2.538 2.761 -1.439 1.00 96.44 94 GLY A O 1
ATOM 742 N N . LEU A 1 95 ? -3.411 4.435 -0.211 1.00 95.75 95 LEU A N 1
ATOM 743 C CA . LEU A 1 95 ? -4.687 3.803 0.124 1.00 95.75 95 LEU A CA 1
ATOM 744 C C . LEU A 1 95 ? -5.841 4.663 -0.374 1.00 95.75 95 LEU A C 1
ATOM 746 O O . LEU A 1 95 ? -5.770 5.889 -0.300 1.00 95.75 95 LEU A O 1
ATOM 750 N N . SER A 1 96 ? -6.919 4.035 -0.819 1.00 94.12 96 SER A N 1
ATOM 751 C CA . SER A 1 96 ? -8.165 4.731 -1.118 1.00 94.12 96 SER A CA 1
ATOM 752 C C . SER A 1 96 ? -9.351 3.843 -0.806 1.00 94.12 96 SER A C 1
ATOM 754 O O . SER A 1 96 ? -9.345 2.657 -1.144 1.00 94.12 96 SER A O 1
ATOM 756 N N . ASP A 1 97 ? -10.366 4.433 -0.187 1.00 90.38 97 ASP A N 1
ATOM 757 C CA . ASP A 1 97 ? -11.644 3.784 0.055 1.00 90.38 97 ASP A CA 1
ATOM 758 C C . ASP A 1 97 ? -12.767 4.512 -0.685 1.00 90.38 97 ASP A C 1
ATOM 760 O O . ASP A 1 97 ? -12.859 5.744 -0.682 1.00 90.38 97 ASP A O 1
ATOM 764 N N . ALA A 1 98 ? -13.617 3.733 -1.345 1.00 87.69 98 ALA A N 1
ATOM 765 C CA . ALA A 1 98 ? -14.703 4.237 -2.166 1.00 87.69 98 ALA A CA 1
ATOM 766 C C . ALA A 1 98 ? -15.859 3.237 -2.213 1.00 87.69 98 ALA A C 1
ATOM 768 O O . ALA A 1 98 ? -15.657 2.024 -2.174 1.00 87.69 98 ALA A O 1
ATOM 769 N N . PHE A 1 99 ? -17.079 3.745 -2.377 1.00 82.88 99 PHE A N 1
ATOM 770 C CA . PHE A 1 99 ? -18.283 2.926 -2.504 1.00 82.88 99 PHE A CA 1
ATOM 771 C C . PHE A 1 99 ? -19.125 3.332 -3.716 1.00 82.88 99 PHE A C 1
ATOM 773 O O . PHE A 1 99 ? -19.019 4.440 -4.245 1.00 82.88 99 PHE A O 1
ATOM 780 N N . VAL A 1 100 ? -19.974 2.411 -4.177 1.00 82.31 100 VAL A N 1
ATOM 781 C CA . VAL A 1 100 ? -20.842 2.610 -5.346 1.00 82.31 100 VAL A CA 1
ATOM 782 C C . VAL A 1 100 ? -22.291 2.744 -4.909 1.00 82.31 100 VAL A C 1
ATOM 784 O O . VAL A 1 100 ? -22.836 1.844 -4.273 1.00 82.31 100 VAL A O 1
ATOM 787 N N . VAL A 1 101 ? -22.951 3.813 -5.347 1.00 83.12 101 VAL A N 1
ATOM 788 C CA . VAL A 1 101 ? -24.407 3.969 -5.245 1.00 83.12 101 VAL A CA 1
ATOM 789 C C . VAL A 1 101 ? -25.030 3.773 -6.621 1.00 83.12 101 VAL A C 1
ATOM 791 O O . VAL A 1 101 ? -24.575 4.339 -7.617 1.00 83.12 101 VAL A O 1
ATOM 794 N N . VAL A 1 102 ? -26.085 2.960 -6.692 1.00 82.19 102 VAL A N 1
ATOM 795 C CA . VAL A 1 102 ? -26.809 2.679 -7.937 1.00 82.19 102 VAL A CA 1
ATOM 796 C C . VAL A 1 102 ? -28.145 3.417 -7.932 1.00 82.19 102 VAL A C 1
ATOM 798 O O . VAL A 1 102 ? -29.069 3.042 -7.216 1.00 82.19 102 VAL A O 1
ATOM 801 N N . HIS A 1 103 ? -28.272 4.434 -8.778 1.00 81.00 103 HIS A N 1
ATOM 802 C CA . HIS A 1 103 ? -29.516 5.161 -9.007 1.00 81.00 103 HIS A CA 1
ATOM 803 C C . HIS A 1 103 ? -30.292 4.545 -10.177 1.00 81.00 103 HIS A C 1
ATOM 805 O O . HIS A 1 103 ? -29.742 4.301 -11.256 1.00 81.00 103 HIS A O 1
ATOM 811 N N . ARG A 1 104 ? -31.596 4.317 -9.987 1.00 75.25 104 ARG A N 1
ATOM 812 C CA . ARG A 1 104 ? -32.511 3.984 -11.089 1.00 75.25 104 ARG A CA 1
ATOM 813 C C . ARG A 1 104 ? -32.940 5.279 -11.769 1.00 75.25 104 ARG A C 1
ATOM 815 O O . ARG A 1 104 ? -33.444 6.175 -11.097 1.00 75.25 104 ARG A O 1
ATOM 822 N N . ILE A 1 105 ? -32.743 5.383 -13.080 1.00 75.75 105 ILE A N 1
ATOM 823 C CA . ILE A 1 105 ? -33.200 6.551 -13.834 1.00 75.75 105 ILE A CA 1
ATOM 824 C C . ILE A 1 105 ? -34.683 6.343 -14.140 1.00 75.75 105 ILE A C 1
ATOM 826 O O . ILE A 1 105 ? -35.034 5.503 -14.959 1.00 75.75 105 ILE A O 1
ATOM 830 N N . GLN A 1 106 ? -35.559 7.086 -13.459 1.00 72.19 106 GLN A N 1
ATOM 831 C CA . GLN A 1 106 ? -37.016 6.930 -13.603 1.00 72.19 106 GLN A CA 1
ATOM 832 C C . GLN A 1 106 ? -37.508 7.212 -15.033 1.00 72.19 106 GLN A C 1
ATOM 834 O O . GLN A 1 106 ? -38.512 6.651 -15.454 1.00 72.19 106 GLN A O 1
ATOM 839 N N . GLN A 1 107 ? -36.782 8.043 -15.785 1.00 75.88 107 GLN A N 1
ATOM 840 C CA . GLN A 1 107 ? -37.134 8.454 -17.147 1.00 75.88 107 GLN A CA 1
ATOM 841 C C . GLN A 1 107 ? -36.814 7.398 -18.219 1.00 75.88 107 GLN A C 1
ATOM 843 O O . GLN A 1 107 ? -37.322 7.508 -19.330 1.00 75.88 107 GLN A O 1
ATOM 848 N N . ILE A 1 108 ? -35.976 6.393 -17.923 1.00 77.38 108 ILE A N 1
ATOM 849 C CA . ILE A 1 108 ? -35.574 5.371 -18.901 1.00 77.38 108 ILE A CA 1
ATOM 850 C C . ILE A 1 108 ? -35.604 3.986 -18.235 1.00 77.38 108 ILE A C 1
ATOM 852 O O . ILE A 1 108 ? -34.742 3.687 -17.399 1.00 77.38 108 ILE A O 1
ATOM 856 N N . PRO A 1 109 ? -36.558 3.111 -18.605 1.00 74.25 109 PRO A N 1
ATOM 857 C CA . PRO A 1 109 ? -36.620 1.750 -18.087 1.00 74.25 109 PRO A CA 1
ATOM 858 C C . PRO A 1 109 ? -35.302 1.007 -18.342 1.00 74.25 109 PRO A C 1
ATOM 860 O O . PRO A 1 109 ? -34.677 1.166 -19.387 1.00 74.25 109 PRO A O 1
ATOM 863 N N . ASN A 1 110 ? -34.878 0.179 -17.388 1.00 74.38 110 ASN A N 1
ATOM 864 C CA . ASN A 1 110 ? -33.663 -0.650 -17.449 1.00 74.38 110 ASN A CA 1
ATOM 865 C C . ASN A 1 110 ? -32.308 0.083 -17.458 1.00 74.38 110 ASN A C 1
ATOM 867 O O . ASN A 1 110 ? -31.276 -0.588 -17.421 1.00 74.38 110 ASN A O 1
ATOM 871 N N . VAL A 1 111 ? -32.266 1.418 -17.393 1.00 78.94 111 VAL A N 1
ATOM 872 C CA . VAL A 1 111 ? -31.000 2.152 -17.236 1.00 78.94 111 VAL A CA 1
ATOM 873 C C . VAL A 1 111 ? -30.694 2.393 -15.756 1.00 78.94 111 VAL A C 1
ATOM 875 O O . VAL A 1 111 ? -31.485 2.959 -14.997 1.00 78.94 111 VAL A O 1
ATOM 878 N N . ARG A 1 112 ? -29.501 1.962 -15.333 1.00 78.75 112 ARG A N 1
ATOM 879 C CA . ARG A 1 112 ? -28.970 2.181 -13.982 1.00 78.75 112 ARG A CA 1
ATOM 880 C C . ARG A 1 112 ? -27.757 3.101 -14.061 1.00 78.75 112 ARG A C 1
ATOM 882 O O . ARG A 1 112 ? -26.770 2.752 -14.703 1.00 78.75 112 ARG A O 1
ATOM 889 N N . ARG A 1 113 ? -27.802 4.241 -13.371 1.00 82.12 113 ARG A N 1
ATOM 890 C CA . ARG A 1 113 ? -26.634 5.108 -13.180 1.00 82.12 113 ARG A CA 1
ATOM 891 C C . ARG A 1 113 ? -25.881 4.649 -11.940 1.00 82.12 113 ARG A C 1
ATOM 893 O O . ARG A 1 113 ? -26.481 4.484 -10.883 1.00 82.12 113 ARG A O 1
ATOM 900 N N . ARG A 1 114 ? -24.572 4.452 -12.058 1.00 82.94 114 ARG A N 1
ATOM 901 C CA . ARG A 1 114 ? -23.696 4.155 -10.920 1.00 82.94 114 ARG A CA 1
ATOM 902 C C . ARG A 1 114 ? -22.867 5.394 -10.609 1.00 82.94 114 ARG A C 1
ATOM 904 O O . ARG A 1 114 ? -22.252 5.943 -11.518 1.00 82.94 114 ARG A O 1
ATOM 911 N N . THR A 1 115 ? -22.864 5.817 -9.355 1.00 83.19 115 THR A N 1
ATOM 912 C CA . THR A 1 115 ? -22.037 6.920 -8.861 1.00 83.19 115 THR A CA 1
ATOM 913 C C . THR A 1 115 ? -21.027 6.344 -7.883 1.00 83.19 115 THR A C 1
ATOM 915 O O . THR A 1 115 ? -21.408 5.605 -6.975 1.00 83.19 115 THR A O 1
ATOM 918 N N . ILE A 1 116 ? -19.749 6.647 -8.095 1.00 81.62 116 ILE A N 1
ATOM 919 C CA . ILE A 1 116 ? -18.668 6.264 -7.187 1.00 81.62 116 ILE A CA 1
ATOM 920 C C . ILE A 1 116 ? -18.424 7.442 -6.249 1.00 81.62 116 ILE A C 1
ATOM 922 O O . ILE A 1 116 ? -18.240 8.564 -6.717 1.00 81.62 116 ILE A O 1
ATOM 926 N N . TYR A 1 117 ? -18.429 7.177 -4.949 1.00 83.50 117 TYR A N 1
ATOM 927 C CA . TYR A 1 117 ? -18.090 8.145 -3.915 1.00 83.50 117 TYR A CA 1
ATOM 928 C C . TYR A 1 117 ? -16.761 7.734 -3.289 1.00 83.50 117 TYR A C 1
ATOM 930 O O . TYR A 1 117 ? -16.673 6.672 -2.675 1.00 83.50 117 TYR A O 1
ATOM 938 N N . GLU A 1 118 ? -15.732 8.560 -3.480 1.00 84.56 118 GLU A N 1
ATOM 939 C CA . GLU A 1 118 ? -14.457 8.440 -2.767 1.00 84.56 118 GLU A CA 1
ATOM 940 C C . GLU A 1 118 ? -14.653 8.997 -1.356 1.00 84.56 118 GLU A C 1
ATOM 942 O O . GLU A 1 118 ? -15.068 10.145 -1.194 1.00 84.56 118 GLU A O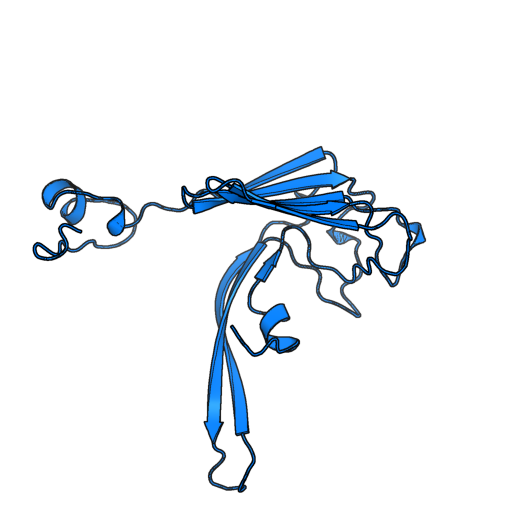 1
ATOM 947 N N . TYR A 1 119 ? -14.417 8.162 -0.346 1.00 84.12 119 TYR A N 1
ATOM 948 C CA . TYR A 1 119 ? -14.611 8.537 1.051 1.00 84.12 119 TYR A CA 1
ATOM 949 C C . TYR A 1 119 ? -13.339 9.151 1.634 1.00 84.12 119 TYR A C 1
ATOM 951 O O . TYR A 1 119 ? -13.373 10.232 2.217 1.00 84.12 119 TYR A O 1
ATOM 959 N N . HIS A 1 120 ? -12.209 8.463 1.463 1.00 89.38 120 HIS A N 1
ATOM 960 C CA . HIS A 1 120 ? -10.926 8.894 1.999 1.00 89.38 120 HIS A CA 1
ATOM 961 C C . HIS A 1 120 ? -9.773 8.330 1.172 1.00 89.38 120 HIS A C 1
ATOM 963 O O . HIS A 1 120 ? -9.830 7.195 0.694 1.00 89.38 120 HIS A O 1
ATOM 969 N N . ARG A 1 121 ? -8.683 9.096 1.084 1.00 92.19 121 ARG A N 1
ATOM 970 C CA . ARG A 1 121 ? -7.443 8.694 0.426 1.00 92.19 121 ARG A CA 1
ATOM 971 C C . ARG A 1 121 ? -6.225 9.067 1.268 1.00 92.19 121 ARG A C 1
ATOM 973 O O . ARG A 1 121 ? -6.157 10.154 1.830 1.00 92.19 121 ARG A O 1
ATOM 980 N N . VAL A 1 122 ? -5.266 8.150 1.354 1.00 94.19 122 VAL A N 1
ATOM 981 C CA . VAL A 1 122 ? -3.933 8.381 1.926 1.00 94.19 122 VAL A CA 1
ATOM 982 C C . VAL A 1 122 ? -2.944 8.305 0.774 1.00 94.19 122 VAL A C 1
ATOM 984 O O . VAL A 1 122 ? -2.719 7.222 0.238 1.00 94.19 122 VAL A O 1
ATOM 987 N N . GLU A 1 123 ? -2.379 9.441 0.367 1.00 94.31 123 GLU A N 1
ATOM 988 C CA . GLU A 1 123 ? -1.404 9.501 -0.728 1.00 94.31 123 GLU A CA 1
ATOM 989 C C . GLU A 1 123 ? 0.021 9.545 -0.186 1.00 94.31 123 GLU A C 1
ATOM 991 O O . GLU A 1 123 ? 0.369 10.395 0.635 1.00 94.31 123 GLU A O 1
ATOM 996 N N . LEU A 1 124 ? 0.860 8.637 -0.676 1.00 95.38 124 LEU A N 1
ATOM 997 C CA . LEU A 1 124 ? 2.285 8.641 -0.381 1.00 95.38 124 LEU A CA 1
ATOM 998 C C . LEU A 1 124 ? 3.030 9.428 -1.460 1.00 95.38 124 LEU A C 1
ATOM 1000 O O . LEU A 1 124 ? 2.722 9.349 -2.651 1.00 95.38 124 LEU A O 1
ATOM 1004 N N . GLN A 1 125 ? 4.043 10.186 -1.046 1.00 95.31 125 GLN A N 1
ATOM 1005 C CA . GLN A 1 125 ? 4.852 10.971 -1.973 1.00 95.31 125 GLN A CA 1
ATOM 1006 C C . GLN A 1 125 ? 5.673 10.046 -2.879 1.00 95.31 125 GLN A C 1
ATOM 1008 O O . GLN A 1 125 ? 6.601 9.384 -2.419 1.00 95.31 125 GLN A O 1
ATOM 1013 N N . MET A 1 126 ? 5.383 10.055 -4.182 1.00 94.94 126 MET A N 1
ATOM 1014 C CA . MET A 1 126 ? 6.083 9.225 -5.175 1.00 94.94 126 MET A CA 1
ATOM 1015 C C . MET A 1 126 ? 7.601 9.446 -5.190 1.00 94.94 126 MET A C 1
ATOM 1017 O O . MET A 1 126 ? 8.354 8.512 -5.435 1.00 94.94 126 MET A O 1
ATOM 1021 N N . SER A 1 127 ? 8.067 10.661 -4.881 1.00 95.50 127 SER A N 1
ATOM 1022 C CA . SER A 1 127 ? 9.497 10.992 -4.794 1.00 95.50 127 SER A CA 1
ATOM 1023 C C . SER A 1 127 ? 10.230 10.286 -3.648 1.00 95.50 127 SER A C 1
ATOM 1025 O O . SER A 1 127 ? 11.457 10.232 -3.653 1.00 95.50 127 SER A O 1
ATOM 1027 N N . LYS A 1 128 ? 9.498 9.760 -2.658 1.00 95.19 128 LYS A N 1
ATOM 1028 C CA . LYS A 1 128 ? 10.046 8.987 -1.534 1.00 95.19 128 LYS A CA 1
ATOM 1029 C C . LYS A 1 128 ? 10.090 7.486 -1.817 1.00 95.19 128 LYS A C 1
ATOM 1031 O O . LYS A 1 128 ? 10.670 6.744 -1.030 1.00 95.19 128 LYS A O 1
ATOM 1036 N N . ILE A 1 129 ? 9.492 7.042 -2.921 1.00 97.25 129 ILE A N 1
ATOM 1037 C CA . ILE A 1 129 ? 9.494 5.640 -3.322 1.00 97.25 129 ILE A CA 1
ATOM 1038 C C . ILE A 1 129 ? 10.750 5.390 -4.146 1.00 97.25 129 ILE A C 1
ATOM 1040 O O . ILE A 1 129 ? 10.869 5.831 -5.289 1.00 97.25 129 ILE A O 1
ATOM 1044 N N . THR A 1 130 ? 11.712 4.719 -3.527 1.00 96.81 130 THR A N 1
ATOM 1045 C CA . THR A 1 130 ? 13.047 4.481 -4.076 1.00 96.81 130 THR A CA 1
ATOM 1046 C C . THR A 1 130 ? 13.386 3.003 -4.017 1.00 96.81 130 THR A C 1
ATOM 1048 O O . THR A 1 130 ? 12.697 2.211 -3.378 1.00 96.81 130 THR A O 1
ATOM 1051 N N . ASN A 1 131 ? 14.475 2.627 -4.679 1.00 97.38 131 ASN A N 1
ATOM 1052 C CA . ASN A 1 131 ? 14.978 1.270 -4.589 1.00 97.38 131 ASN A CA 1
ATOM 1053 C C . ASN A 1 131 ? 15.415 0.937 -3.151 1.00 97.38 131 ASN A C 1
ATOM 1055 O O . ASN A 1 131 ? 15.949 1.809 -2.462 1.00 97.38 131 ASN A O 1
ATOM 1059 N N . LEU A 1 132 ? 15.218 -0.314 -2.727 1.00 97.81 132 LEU A N 1
ATOM 1060 C CA . LEU A 1 132 ? 15.582 -0.814 -1.394 1.00 97.81 132 LEU A CA 1
ATOM 1061 C C . LEU A 1 132 ? 15.022 0.039 -0.242 1.00 97.81 132 LEU A C 1
ATOM 1063 O O . LEU A 1 132 ? 15.733 0.366 0.709 1.00 97.81 132 LEU A O 1
ATOM 1067 N N . SER A 1 133 ? 13.747 0.412 -0.324 1.00 97.88 133 SER A N 1
ATOM 1068 C CA . SER A 1 133 ? 13.073 1.179 0.724 1.00 97.88 133 SER A CA 1
ATOM 1069 C C . SER A 1 133 ? 11.757 0.541 1.151 1.00 97.88 133 SER A C 1
ATOM 1071 O O . SER A 1 133 ? 11.276 -0.425 0.557 1.00 97.88 133 SER A O 1
ATOM 1073 N N . ALA A 1 134 ? 11.173 1.064 2.225 1.00 97.88 134 ALA A N 1
ATOM 1074 C CA . ALA A 1 134 ? 9.854 0.668 2.680 1.00 97.88 134 ALA A CA 1
ATOM 1075 C C . ALA A 1 134 ? 9.105 1.873 3.250 1.00 97.88 134 ALA A C 1
ATOM 1077 O O . ALA A 1 134 ? 9.711 2.827 3.738 1.00 97.88 134 ALA A O 1
ATOM 1078 N N . VAL A 1 135 ? 7.780 1.803 3.199 1.00 97.94 135 VAL A N 1
ATOM 1079 C CA . VAL A 1 135 ? 6.878 2.727 3.882 1.00 97.94 135 VAL A CA 1
ATOM 1080 C C . VAL A 1 135 ? 6.016 1.920 4.837 1.00 97.94 135 VAL A C 1
ATOM 1082 O O . VAL A 1 135 ? 5.361 0.965 4.423 1.00 97.94 135 VAL A O 1
ATOM 1085 N N . GLU A 1 136 ? 6.005 2.317 6.104 1.00 97.69 136 GLU A N 1
ATOM 1086 C CA . GLU A 1 136 ? 5.133 1.753 7.131 1.00 97.69 136 GLU A CA 1
ATOM 1087 C C . GLU A 1 136 ? 4.035 2.765 7.466 1.00 97.69 136 GLU A C 1
ATOM 1089 O O . GLU A 1 136 ? 4.305 3.916 7.808 1.00 97.69 136 GLU A O 1
ATOM 1094 N N . MET A 1 137 ? 2.783 2.331 7.343 1.00 97.31 137 MET A N 1
ATOM 1095 C CA . MET A 1 137 ? 1.609 3.076 7.775 1.00 97.31 137 MET A CA 1
ATOM 1096 C C . MET A 1 137 ? 1.122 2.492 9.094 1.00 97.31 137 MET A C 1
ATOM 1098 O O . MET A 1 137 ? 0.771 1.312 9.178 1.00 97.31 137 MET A O 1
ATOM 1102 N N . ILE A 1 138 ? 1.099 3.343 10.116 1.00 96.00 138 ILE A N 1
ATOM 1103 C CA . ILE A 1 138 ? 0.671 2.992 11.466 1.00 96.00 138 ILE A CA 1
ATOM 1104 C C . ILE A 1 138 ? -0.771 3.476 11.645 1.00 96.00 138 ILE A C 1
ATOM 1106 O O . ILE A 1 138 ? -1.041 4.654 11.389 1.00 96.00 138 ILE A O 1
ATOM 1110 N N . PRO A 1 139 ? -1.707 2.603 12.061 1.00 93.12 139 PRO A N 1
ATOM 1111 C CA . PRO A 1 139 ? -3.081 3.015 12.287 1.00 93.12 139 PRO A CA 1
ATOM 1112 C C . PRO A 1 139 ? -3.140 4.028 13.433 1.00 93.12 139 PRO A C 1
ATOM 1114 O O . PRO A 1 139 ? -2.504 3.849 14.475 1.00 93.12 139 PRO A O 1
ATOM 1117 N N . LEU A 1 140 ? -3.929 5.088 13.254 1.00 91.19 140 LEU A N 1
ATOM 1118 C CA . LEU A 1 140 ? -4.214 6.012 14.346 1.00 91.19 140 LEU A CA 1
ATOM 1119 C C . LEU A 1 140 ? -5.053 5.304 15.422 1.00 91.19 140 LEU A C 1
ATOM 1121 O O . LEU A 1 140 ? -5.852 4.419 15.090 1.00 91.19 140 LEU A O 1
ATOM 1125 N N . PRO A 1 141 ? -4.898 5.678 16.704 1.00 90.88 141 PRO A N 1
ATOM 1126 C CA . PRO A 1 141 ? -5.696 5.096 17.770 1.00 90.88 141 PRO A CA 1
ATOM 1127 C C . PRO A 1 141 ? -7.197 5.257 17.516 1.00 90.88 141 PRO A C 1
ATOM 1129 O O . PRO A 1 141 ? -7.624 6.267 16.964 1.00 90.88 141 PRO A O 1
ATOM 1132 N N . THR A 1 142 ? -8.003 4.282 17.944 1.00 91.00 142 THR A N 1
ATOM 1133 C CA . THR A 1 142 ? -9.473 4.331 17.850 1.00 91.00 142 THR A CA 1
ATOM 1134 C C . THR A 1 142 ? -10.142 3.958 19.158 1.00 91.00 142 THR A C 1
ATOM 1136 O O . THR A 1 142 ? -9.557 3.255 19.976 1.00 91.00 142 THR A O 1
ATOM 1139 N N . CYS A 1 143 ? -11.392 4.392 19.354 1.00 90.94 143 CYS A N 1
ATOM 1140 C CA . CYS A 1 143 ? -12.124 4.131 20.597 1.00 90.94 143 CYS A CA 1
ATOM 1141 C C . CYS A 1 143 ? -12.215 2.632 20.914 1.00 90.94 143 CYS A C 1
ATOM 1143 O O . CYS A 1 143 ? -12.108 2.234 22.069 1.00 90.94 143 CYS A O 1
ATOM 1145 N N . LEU A 1 144 ? -12.324 1.793 19.877 1.00 89.19 144 LEU A N 1
ATOM 1146 C CA . LEU A 1 144 ? -12.424 0.338 20.009 1.00 89.19 144 LEU A CA 1
ATOM 1147 C C . LEU A 1 144 ? -11.170 -0.315 20.611 1.00 89.19 144 LEU A C 1
ATOM 1149 O O . LEU A 1 144 ? -11.235 -1.466 21.046 1.00 89.19 144 LEU A O 1
ATOM 1153 N N . GLN A 1 145 ? -10.040 0.397 20.652 1.00 88.75 145 GLN A N 1
ATOM 1154 C CA . GLN A 1 145 ? -8.813 -0.081 21.287 1.00 88.75 145 GLN A CA 1
ATOM 1155 C C . GLN A 1 145 ? -8.897 -0.038 22.818 1.00 88.75 145 GLN A C 1
ATOM 1157 O O . GLN A 1 145 ? -8.186 -0.788 23.487 1.00 88.75 145 GLN A O 1
ATOM 1162 N N . PHE A 1 146 ? -9.779 0.785 23.393 1.00 91.19 146 PHE A N 1
ATOM 1163 C CA . PHE A 1 146 ? -9.970 0.838 24.837 1.00 91.19 146 PHE A CA 1
ATOM 1164 C C . PHE A 1 146 ? -10.851 -0.322 25.314 1.00 91.19 146 PHE A C 1
ATOM 1166 O O . PHE A 1 146 ? -11.836 -0.702 24.682 1.00 91.19 146 PHE A O 1
ATOM 1173 N N . THR A 1 147 ? -10.475 -0.910 26.448 1.00 91.75 147 THR A N 1
ATOM 1174 C CA . THR A 1 147 ? -11.154 -2.065 27.065 1.00 91.75 147 THR A CA 1
ATOM 1175 C C . THR A 1 147 ? -11.862 -1.707 28.369 1.00 91.75 147 THR A C 1
ATOM 1177 O O . THR A 1 147 ? -12.383 -2.584 29.052 1.00 91.75 147 THR A O 1
ATOM 1180 N N . SER A 1 148 ? -11.896 -0.424 28.735 1.00 93.56 148 SER A N 1
ATOM 1181 C CA . SER A 1 148 ? -12.642 0.059 29.898 1.00 93.56 148 SER A CA 1
ATOM 1182 C C . SER A 1 148 ? -13.164 1.482 29.697 1.00 93.56 148 SER A C 1
ATOM 1184 O O . SER A 1 148 ? -12.591 2.276 28.946 1.00 93.56 148 SER A O 1
ATOM 1186 N N . CYS A 1 149 ? -14.248 1.798 30.414 1.00 94.06 149 CYS A N 1
ATOM 1187 C CA . CYS A 1 149 ? -14.968 3.067 30.306 1.00 94.06 149 CYS A CA 1
ATOM 1188 C C . CYS A 1 149 ? -14.070 4.280 30.552 1.00 94.06 149 CYS A C 1
ATOM 1190 O O . CYS A 1 149 ? -14.054 5.182 29.725 1.00 94.06 149 CYS A O 1
ATOM 1192 N N . GLY A 1 150 ? -13.294 4.279 31.643 1.00 94.25 150 GLY A N 1
ATOM 1193 C CA . GLY A 1 150 ? -12.450 5.413 32.035 1.00 94.25 150 GLY A CA 1
ATOM 1194 C C . GLY A 1 150 ? -11.494 5.849 30.919 1.00 94.25 150 GLY A C 1
ATOM 1195 O O . GLY A 1 150 ? -11.687 6.935 30.379 1.00 94.25 150 GLY A O 1
ATOM 1196 N N . PRO A 1 151 ? -10.534 4.996 30.508 1.00 93.06 151 PRO A N 1
ATOM 1197 C CA . PRO A 1 151 ? -9.626 5.292 29.404 1.00 93.06 151 PRO A CA 1
ATOM 1198 C C . PRO A 1 151 ? -10.340 5.665 28.105 1.00 93.06 151 PRO A C 1
ATOM 1200 O O . PRO A 1 151 ? -9.861 6.552 27.411 1.00 93.06 151 PRO A O 1
ATOM 1203 N N . CYS A 1 152 ? -11.481 5.035 27.794 1.00 93.75 152 CYS A N 1
ATOM 1204 C CA . CYS A 1 152 ? -12.257 5.342 26.593 1.00 93.75 152 CYS A CA 1
ATOM 1205 C C . CYS A 1 152 ? -12.798 6.777 26.618 1.00 93.75 152 CYS A C 1
ATOM 1207 O O . CYS A 1 152 ? -12.521 7.550 25.707 1.00 93.75 152 CYS A O 1
ATOM 1209 N N . VAL A 1 153 ? -13.522 7.171 27.671 1.00 94.31 153 VAL A N 1
ATOM 1210 C CA . VAL A 1 153 ? -14.189 8.486 27.722 1.00 94.31 153 VAL A CA 1
ATOM 1211 C C . VAL A 1 153 ? -13.224 9.642 27.982 1.00 94.31 153 VAL A C 1
ATOM 1213 O O . VAL A 1 153 ? -13.535 10.779 27.639 1.00 94.31 153 VAL A O 1
ATOM 1216 N N . THR A 1 154 ? -12.054 9.376 28.572 1.00 93.88 154 THR A N 1
ATOM 1217 C CA . THR A 1 154 ? -11.019 10.397 28.800 1.00 93.88 154 THR A CA 1
ATOM 1218 C C . THR A 1 154 ? -9.970 10.459 27.688 1.00 93.88 154 THR A C 1
ATOM 1220 O O . THR A 1 154 ? -9.061 11.287 27.764 1.00 93.88 154 THR A O 1
ATOM 1223 N N . ALA A 1 155 ? -10.048 9.587 26.677 1.00 91.12 155 ALA A N 1
ATOM 1224 C CA . ALA A 1 155 ? -9.068 9.516 25.600 1.00 91.12 155 ALA A CA 1
ATOM 1225 C C . ALA A 1 155 ? -8.970 10.833 24.817 1.00 91.12 155 ALA A C 1
ATOM 1227 O O . ALA A 1 155 ? -9.974 11.430 24.438 1.00 91.12 155 ALA A O 1
ATOM 1228 N N . GLN A 1 156 ? -7.740 11.247 24.514 1.00 90.50 156 GLN A N 1
ATOM 1229 C CA . GLN A 1 156 ? -7.441 12.402 23.666 1.00 90.50 156 GLN A CA 1
ATOM 1230 C C . GLN A 1 156 ? -6.774 11.915 22.374 1.00 90.50 156 GLN A C 1
ATOM 1232 O O . GLN A 1 156 ? -5.573 12.072 22.182 1.00 90.50 156 GLN A O 1
ATOM 1237 N N . ILE A 1 157 ? -7.556 11.257 21.510 1.00 90.31 157 ILE A N 1
ATOM 1238 C CA . ILE A 1 157 ? -7.066 10.606 20.275 1.00 90.31 157 ILE A CA 1
ATOM 1239 C C . ILE A 1 157 ? -7.516 11.311 18.983 1.00 90.31 157 ILE A C 1
ATOM 1241 O O . ILE A 1 157 ? -7.424 10.747 17.899 1.00 90.31 157 ILE A O 1
ATOM 1245 N N . GLY A 1 158 ? -8.003 12.552 19.091 1.00 86.56 158 GLY A N 1
ATOM 1246 C CA . GLY A 1 158 ? -8.454 13.364 17.951 1.00 86.56 158 GLY A CA 1
ATOM 1247 C C . GLY A 1 158 ? -9.947 13.254 17.622 1.00 86.56 158 GLY A C 1
ATOM 1248 O O . GLY A 1 158 ? -10.420 13.935 16.717 1.00 86.56 158 GLY A O 1
ATOM 1249 N N . PHE A 1 159 ? -10.704 12.443 18.363 1.00 84.25 159 PHE A N 1
ATOM 1250 C CA . PHE A 1 159 ? -12.166 12.365 18.297 1.00 84.25 159 PHE A CA 1
ATOM 1251 C C . PHE A 1 159 ? -12.757 11.970 19.652 1.00 84.25 159 PHE A C 1
ATOM 1253 O O . PHE A 1 159 ? -12.083 11.368 20.487 1.00 84.25 159 PHE A O 1
ATOM 1260 N N . ASN A 1 160 ? -14.030 12.314 19.859 1.00 91.56 160 ASN A N 1
ATOM 1261 C CA . ASN A 1 160 ? -14.741 12.047 21.106 1.00 91.56 160 ASN A CA 1
ATOM 1262 C C . ASN A 1 160 ? -15.206 10.591 21.155 1.00 91.56 160 ASN A C 1
ATOM 1264 O O . ASN A 1 160 ? -16.070 10.179 20.380 1.00 91.56 160 ASN A O 1
ATOM 1268 N N . CYS A 1 161 ? -14.655 9.829 22.093 1.00 92.88 161 CYS A N 1
ATOM 1269 C CA . CYS A 1 161 ? -15.066 8.457 22.338 1.00 92.88 161 CYS A CA 1
ATOM 1270 C C . CYS A 1 161 ? -16.271 8.380 23.281 1.00 92.88 161 CYS A C 1
ATOM 1272 O O . CYS A 1 161 ? -16.461 9.213 24.165 1.00 92.88 161 CYS A O 1
ATOM 1274 N N . SER A 1 162 ? -17.106 7.363 23.084 1.00 92.94 1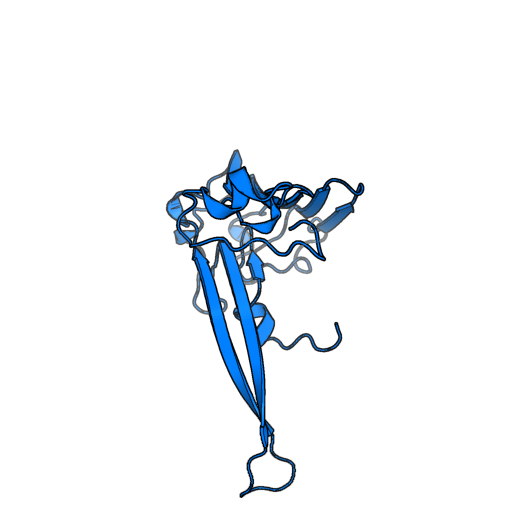62 SER A N 1
ATOM 1275 C CA . SER A 1 162 ? -18.242 7.040 23.948 1.00 92.94 162 SER A CA 1
ATOM 1276 C C . SER A 1 162 ? -18.209 5.557 24.279 1.00 92.94 162 SER A C 1
ATOM 1278 O O . SER A 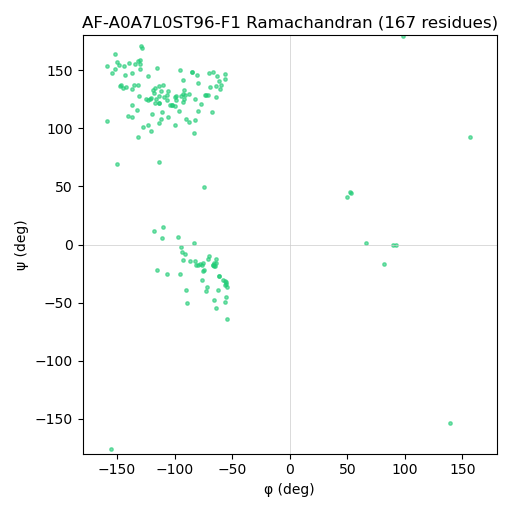1 162 ? -17.973 4.743 23.391 1.00 92.94 162 SER A O 1
ATOM 1280 N N . TRP A 1 163 ? -18.461 5.217 25.543 1.00 94.62 163 TRP A N 1
ATOM 1281 C CA . TRP A 1 163 ? -18.407 3.839 26.025 1.00 94.62 163 TRP A CA 1
ATOM 1282 C C . TRP A 1 163 ? -19.764 3.140 25.929 1.00 94.62 163 TRP A C 1
ATOM 1284 O O . TRP A 1 163 ? -20.770 3.617 26.461 1.00 94.62 163 TRP A O 1
ATOM 1294 N N . CYS A 1 164 ? -19.787 1.957 25.326 1.00 93.38 164 CYS A N 1
ATOM 1295 C CA . CYS A 1 164 ? -20.920 1.050 25.303 1.00 93.38 164 CYS A CA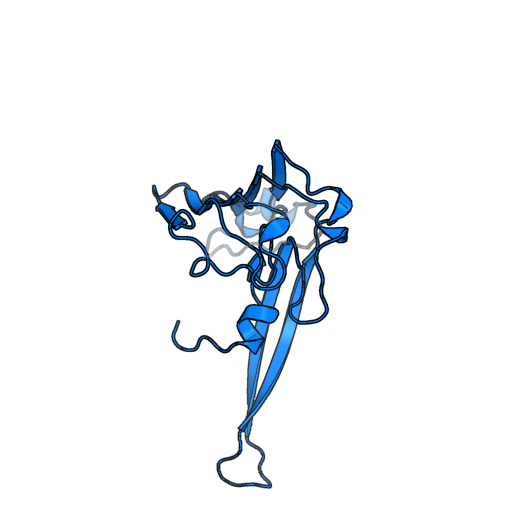 1
ATOM 1296 C C . CYS A 1 164 ? -20.739 -0.062 26.348 1.00 93.38 164 CYS A C 1
ATOM 1298 O O . CYS A 1 164 ? -20.057 -1.064 26.130 1.00 93.38 164 CYS A O 1
ATOM 1300 N N . SER A 1 165 ? -21.440 0.050 27.480 1.00 92.12 165 SER A N 1
ATOM 1301 C CA . SER A 1 165 ? -21.387 -0.949 28.562 1.00 92.12 165 SER A CA 1
ATOM 1302 C C . SER A 1 165 ? -21.865 -2.346 28.152 1.00 92.12 165 SER A C 1
ATOM 1304 O O . SER A 1 165 ? -21.410 -3.336 28.720 1.00 92.12 165 SER A O 1
ATOM 1306 N N . LYS A 1 166 ? -22.750 -2.457 27.154 1.00 94.00 166 LYS A N 1
ATOM 1307 C CA . LYS A 1 166 ? -23.203 -3.759 26.639 1.00 94.00 166 LYS A CA 1
ATOM 1308 C C . LYS A 1 166 ? -22.127 -4.483 25.833 1.00 94.00 166 LYS A C 1
ATOM 1310 O O . LYS A 1 166 ? -22.052 -5.702 25.903 1.00 94.00 166 LYS A O 1
ATOM 1315 N N . LEU A 1 167 ? -21.326 -3.739 25.070 1.00 89.94 167 LEU A N 1
ATOM 1316 C CA . LEU A 1 167 ? -20.258 -4.291 24.233 1.00 89.94 167 LEU A CA 1
ATOM 1317 C C . LEU A 1 167 ? -18.905 -4.319 24.950 1.00 89.94 167 LEU A C 1
ATOM 1319 O O . LEU A 1 167 ? -17.988 -4.974 24.464 1.00 89.94 167 LEU A O 1
ATOM 1323 N N . GLN A 1 168 ? -18.793 -3.622 26.088 1.00 88.88 168 GLN A N 1
ATOM 1324 C CA . GLN A 1 168 ? -17.529 -3.379 26.789 1.00 88.88 168 GLN A CA 1
ATOM 1325 C C . GLN A 1 168 ? -16.481 -2.761 25.843 1.00 88.88 168 GLN A C 1
ATOM 1327 O O . GLN A 1 168 ? -15.327 -3.194 25.797 1.00 88.88 168 GLN A O 1
ATOM 1332 N N . ARG A 1 169 ? -16.923 -1.780 25.046 1.00 83.75 169 ARG A N 1
ATOM 1333 C CA . ARG A 1 169 ? -16.168 -1.064 24.007 1.00 83.75 169 ARG A CA 1
ATOM 1334 C C . ARG A 1 169 ? -16.661 0.370 23.917 1.00 83.75 169 ARG A C 1
ATOM 1336 O O . ARG A 1 169 ? -17.893 0.540 24.036 1.00 83.75 169 ARG A O 1
#

pLDDT: mean 90.01, std 11.15, range [40.69, 98.62]

InterPro domains:
  IPR00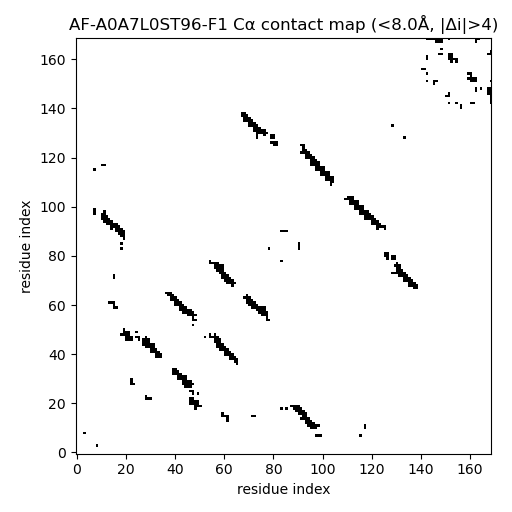2165 Plexin repeat [PF01437] (142-169)
  IPR031152 Plexin domain-containing protein [PTHR13055] (1-169)

Solvent-accessible surface area (backbone atoms only — not comparable to full-atom values): 9920 Å² total; per-residue (Å²): 136,93,76,92,46,78,70,51,60,75,45,33,44,84,27,64,72,37,55,56,63,34,52,84,83,39,94,76,21,44,78,50,71,50,72,78,88,52,39,42,36,40,37,40,35,48,29,27,38,67,92,47,56,86,62,45,48,32,23,36,28,39,34,42,36,75,89,56,33,38,36,29,40,27,68,34,46,71,57,60,54,78,73,58,76,51,86,91,33,67,66,46,35,36,40,29,42,50,50,78,49,77,45,74,44,89,91,41,89,96,46,71,48,75,46,78,46,76,77,51,73,48,80,51,65,46,90,75,54,47,54,72,39,70,48,79,45,74,66,76,76,55,58,76,75,32,76,50,59,67,67,24,57,70,46,89,66,90,60,92,40,74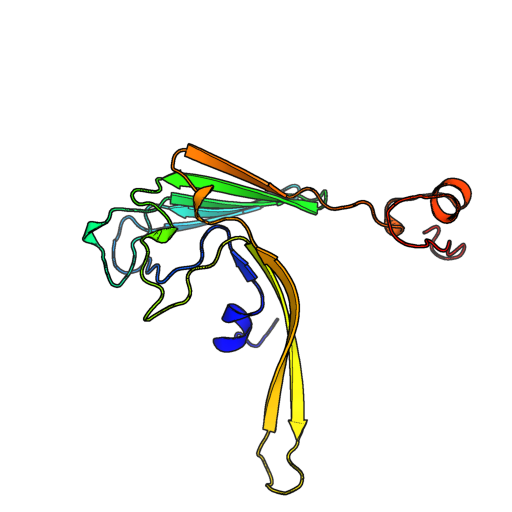,64,36,81,91,76,56,53

Sequence (169 aa):
GEVVHRMLTATQYIAPLMANFDPSVSRNSTVRYFDNGTALVVQWDHVHLQDNYNLGSFTFQATLLNDGRIIFGYKEIPVAVTQISSTNHPVKVGLSDAFVVVHRIQQIPNVRRRTIYEYHRVELQMSKITNLSAVEMIPLPTCLQFTSCGPCVTAQIGFNCSWCSKLQR

Organism: Podilymbus podiceps (NCBI:txid9252)

Nearest PDB structures (foldseek):
  7brs-assembly2_B  TM=3.604E-01  e=8.936E+00  Escherichia coli K-12
  1yqf-assembly1_C  TM=3.957E-01  e=8.450E+00  Leishmania major
  7btk-assembly3_C  TM=2.614E-01  e=5.401E+00  Escherichia coli K-12

Radius of gyration: 20.3 Å; Cα contacts (8 Å, |Δi|>4): 320; chains: 1; bounding box: 53×30×54 Å

Mean predicted aligned error: 6.75 Å

Secondary structure (DSSP, 8-state):
-----TTTTTTSEEEEEES-EETTS-TT-EEEEEE-SSEEEEEEEEEEETT-GGG--EEEEEEEETTS-EEEEEEE--S-GGGS--SSS--EEEEEEEEEEEEE-TTSTT-EEEEEEEEEEEE--GGG--TTEEEEEPPPP-GGG--SHHHHHT--SSS-----TTTT-